Protein AF-A0A9D6Z5H1-F1 (afdb_monomer)

Radius of gyration: 12.55 Å; Cα contacts (8 Å, |Δi|>4): 143; chains: 1; bounding box: 30×32×28 Å

Nearest PDB structures (foldseek):
  6xjf-assembly4_D  TM=6.460E-01  e=5.431E-02  Pyrococcus furiosus DSM 3638
  6xjf-assembly3_C  TM=6.593E-01  e=1.417E-01  Pyrococcus furiosus DSM 3638
  8ffz-assembly1_B  TM=5.548E-01  e=6.172E-02  Saccharomyces cerevisiae S288C
  5xoh-assembly1_A-2  TM=5.507E-01  e=1.511E-01  Kitagawia praeruptora
  5dym-assembly1_A-2  TM=5.444E-01  e=1.715E+00  Clostridioides difficile R20291

Sequence (92 aa):
MGISLEEIIMERITGPGWVATRGVVRDPRSASSAEIEEAEQAMKNLAERGLVTLWRLILEHDGSQMLAAAKPGLQLDKDLEERGAWAKAELY

Organism: NCBI:txid2358

Solvent-accessible surface area (backbone atoms only — not comparable to full-atom values): 5178 Å² total; per-residue (Å²): 133,82,85,50,68,53,57,51,46,58,57,47,21,66,72,83,36,38,41,41,44,62,73,68,47,94,45,66,90,71,60,49,72,65,58,49,51,52,42,48,49,38,47,49,57,38,32,77,69,63,66,25,38,52,28,36,37,32,31,69,91,79,63,52,71,45,53,25,38,24,39,68,88,63,59,59,41,55,56,27,57,78,67,68,48,76,42,48,46,43,83,100

Foldseek 3Di:
DDDDLLN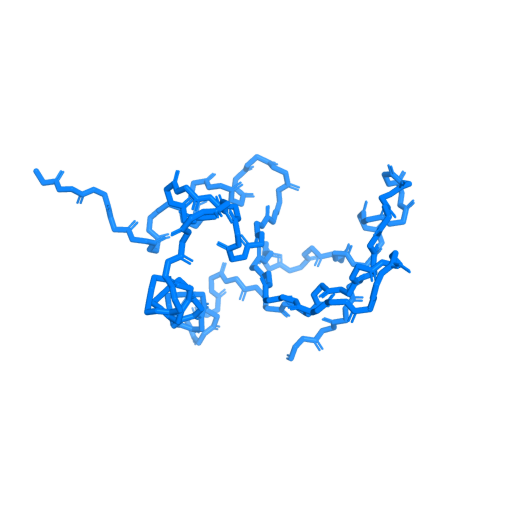QQLVVCVPLQKDWLLRSDPHSVPDDPVSSVRNVVSLVVCVVVVQWFKKWKAQQVPRDITIMTGGPPDPVQVSCVVVVHRIGIDGD

Structure (mmCIF, N/CA/C/O backbone):
data_AF-A0A9D6Z5H1-F1
#
_entry.id   AF-A0A9D6Z5H1-F1
#
loop_
_atom_site.group_PDB
_atom_site.id
_atom_site.type_symbol
_atom_site.label_atom_id
_atom_site.label_alt_id
_atom_site.label_comp_id
_atom_site.label_asym_id
_atom_site.label_entity_id
_atom_site.label_seq_id
_atom_site.pdbx_PDB_ins_code
_atom_site.Cartn_x
_atom_site.Cartn_y
_atom_site.Cartn_z
_atom_site.occupancy
_atom_site.B_iso_or_equiv
_atom_site.auth_seq_id
_atom_site.auth_comp_id
_atom_site.auth_asym_id
_atom_site.auth_atom_id
_atom_site.pdbx_PDB_model_num
ATOM 1 N N . MET A 1 1 ? -16.655 19.783 4.131 1.00 46.94 1 MET A N 1
ATOM 2 C CA . MET A 1 1 ? -15.728 18.917 4.887 1.00 46.94 1 MET A CA 1
ATOM 3 C C . MET A 1 1 ? -14.943 18.133 3.853 1.00 46.94 1 MET A C 1
ATOM 5 O O . MET A 1 1 ? -15.578 17.555 2.981 1.00 46.94 1 MET A O 1
ATOM 9 N N . GLY A 1 2 ? -13.615 18.255 3.835 1.00 67.56 2 GLY A N 1
ATOM 10 C CA . GLY A 1 2 ? -12.772 17.466 2.929 1.00 67.56 2 GLY A CA 1
ATOM 11 C C . GLY A 1 2 ? -12.643 16.036 3.448 1.00 67.56 2 GLY A C 1
ATOM 12 O O . GLY A 1 2 ? -12.682 15.842 4.660 1.00 67.56 2 GLY A O 1
ATOM 13 N N . ILE A 1 3 ? -12.530 15.067 2.543 1.00 79.94 3 ILE A N 1
ATOM 14 C CA . ILE A 1 3 ? -12.272 13.661 2.883 1.00 79.94 3 ILE A CA 1
ATOM 15 C C . ILE A 1 3 ? -10.823 13.552 3.383 1.00 79.94 3 ILE A C 1
ATOM 17 O O . ILE A 1 3 ? -9.922 14.132 2.773 1.00 79.94 3 ILE A O 1
ATOM 21 N N . SER A 1 4 ? -10.602 12.853 4.495 1.00 90.44 4 SER A N 1
ATOM 22 C CA . SER A 1 4 ? -9.269 12.622 5.068 1.00 90.44 4 SER A CA 1
ATOM 23 C C . SER A 1 4 ? -8.456 11.598 4.263 1.00 90.44 4 SER A C 1
ATOM 25 O O . SER A 1 4 ? -9.012 10.764 3.550 1.00 90.44 4 SER A O 1
ATOM 27 N N . LEU A 1 5 ? -7.123 11.616 4.396 1.00 90.56 5 LEU A N 1
ATOM 28 C CA . LEU A 1 5 ? -6.254 10.625 3.742 1.00 90.56 5 LEU A CA 1
ATOM 29 C C . LEU A 1 5 ? -6.568 9.192 4.187 1.00 90.56 5 LEU A C 1
ATOM 31 O O . LEU A 1 5 ? -6.561 8.284 3.360 1.00 90.56 5 LEU A O 1
ATOM 35 N N . GLU A 1 6 ? -6.895 8.993 5.465 1.00 92.44 6 GLU A N 1
ATOM 36 C CA . GLU A 1 6 ? -7.317 7.689 5.982 1.00 92.44 6 GLU A CA 1
ATOM 37 C C . GLU A 1 6 ? -8.597 7.192 5.293 1.00 92.44 6 GLU A C 1
ATOM 39 O O . GLU A 1 6 ? -8.657 6.040 4.867 1.00 92.44 6 GLU A O 1
ATOM 44 N N . GLU A 1 7 ? -9.598 8.060 5.114 1.00 92.50 7 GLU A N 1
ATOM 45 C CA . GLU A 1 7 ? -10.826 7.718 4.385 1.00 92.50 7 GLU A CA 1
ATOM 46 C C . GLU A 1 7 ? -10.541 7.392 2.913 1.00 92.50 7 GLU A C 1
ATOM 48 O O . GLU A 1 7 ? -11.054 6.395 2.404 1.00 92.50 7 GLU A O 1
ATOM 53 N N . ILE A 1 8 ? -9.667 8.161 2.250 1.00 91.56 8 ILE A N 1
ATOM 54 C CA . ILE A 1 8 ? -9.243 7.885 0.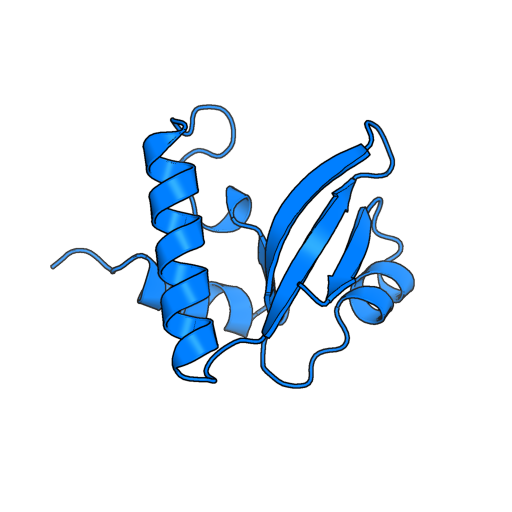868 1.00 91.56 8 ILE A CA 1
ATOM 55 C C . ILE A 1 8 ? -8.565 6.513 0.780 1.00 91.56 8 ILE A C 1
ATOM 57 O O . ILE A 1 8 ? -8.874 5.738 -0.124 1.00 91.56 8 ILE A O 1
ATOM 61 N N . ILE A 1 9 ? -7.659 6.182 1.706 1.00 92.75 9 ILE A N 1
ATOM 62 C CA . ILE A 1 9 ? -6.989 4.873 1.741 1.00 92.75 9 ILE A CA 1
ATOM 63 C C . ILE A 1 9 ? -8.030 3.759 1.869 1.00 92.75 9 ILE A C 1
ATOM 65 O O . ILE A 1 9 ? -8.032 2.830 1.061 1.00 92.75 9 ILE A O 1
ATOM 69 N N . MET A 1 10 ? -8.940 3.870 2.836 1.00 93.94 10 MET A N 1
ATOM 70 C CA . MET A 1 10 ? -9.977 2.864 3.083 1.00 93.94 10 MET A CA 1
ATOM 71 C C . MET A 1 10 ? -10.924 2.687 1.882 1.00 93.94 10 MET A C 1
ATOM 73 O O . MET A 1 10 ? -11.291 1.561 1.532 1.00 93.94 10 MET A O 1
ATOM 77 N N . GLU A 1 11 ? -11.276 3.770 1.187 1.00 92.31 11 GLU A N 1
ATOM 78 C CA . GLU A 1 11 ? -12.054 3.701 -0.053 1.00 92.31 11 GLU A CA 1
ATOM 79 C C . GLU A 1 11 ? -11.266 2.981 -1.161 1.00 92.31 11 GLU A C 1
ATOM 81 O O . GLU A 1 11 ? -11.773 2.061 -1.807 1.00 92.31 11 GLU A O 1
ATOM 86 N N . ARG A 1 12 ? -9.985 3.326 -1.342 1.00 90.31 12 ARG A N 1
ATOM 87 C CA . ARG A 1 12 ? -9.129 2.773 -2.403 1.00 90.31 12 ARG A CA 1
ATOM 88 C C . ARG A 1 12 ? -8.822 1.295 -2.216 1.00 90.31 12 ARG A C 1
ATOM 90 O O . ARG A 1 12 ? -8.856 0.558 -3.197 1.00 90.31 12 ARG A O 1
ATOM 97 N N . ILE A 1 13 ? -8.591 0.830 -0.988 1.00 91.94 13 ILE A N 1
ATOM 98 C CA . ILE A 1 13 ? -8.390 -0.606 -0.738 1.00 91.94 13 ILE A CA 1
ATOM 99 C C . ILE A 1 13 ? -9.679 -1.410 -0.957 1.00 91.94 13 ILE A C 1
ATOM 101 O O . ILE A 1 13 ? -9.620 -2.628 -1.128 1.00 91.94 13 ILE A O 1
ATOM 105 N N . THR A 1 14 ? -10.858 -0.772 -0.965 1.00 87.06 14 THR A N 1
ATOM 106 C CA . THR A 1 14 ? -12.133 -1.481 -1.131 1.00 87.06 14 THR A CA 1
ATOM 107 C C . THR A 1 14 ? -12.231 -2.159 -2.497 1.00 87.06 14 THR A C 1
ATOM 109 O O . THR A 1 14 ? -12.707 -3.293 -2.546 1.00 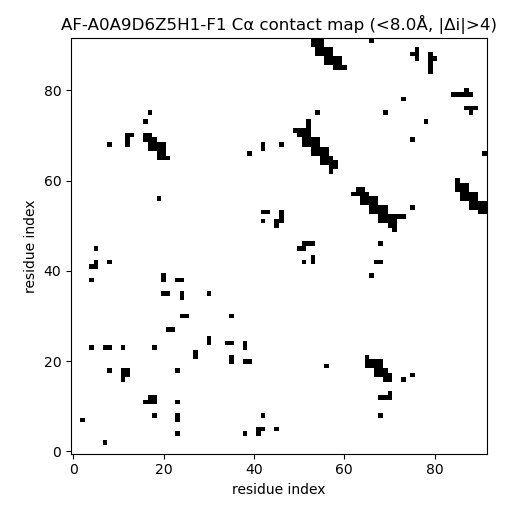87.06 14 THR A O 1
ATOM 112 N N . GLY A 1 15 ? -11.715 -1.524 -3.557 1.00 82.25 15 GLY A N 1
ATOM 113 C CA . GLY A 1 15 ? -11.690 -2.076 -4.915 1.00 82.25 15 GLY A CA 1
ATOM 114 C C . GLY A 1 15 ? -10.623 -3.169 -5.099 1.00 82.25 15 GLY A C 1
ATOM 115 O O . GLY A 1 15 ? -10.921 -4.340 -4.882 1.00 82.25 15 GLY A O 1
ATOM 116 N N . PRO A 1 16 ? -9.382 -2.818 -5.494 1.00 83.69 16 PRO A N 1
ATOM 117 C CA . PRO A 1 16 ? -8.293 -3.770 -5.757 1.00 83.69 16 PRO A CA 1
ATOM 118 C C . PRO A 1 16 ? -7.815 -4.575 -4.541 1.00 83.69 16 PRO A C 1
ATOM 120 O O . PRO A 1 16 ? -7.082 -5.539 -4.727 1.00 83.69 16 PRO A O 1
ATOM 123 N N . GLY A 1 17 ? -8.201 -4.202 -3.317 1.00 92.31 17 GLY A N 1
ATOM 124 C CA . GLY A 1 17 ? -7.727 -4.832 -2.083 1.00 92.31 17 GLY A CA 1
ATOM 125 C C . GLY A 1 17 ? -6.539 -4.117 -1.440 1.00 92.31 17 GLY A C 1
ATOM 126 O O . GLY A 1 17 ? -6.265 -4.355 -0.266 1.00 92.31 17 GLY A O 1
ATOM 127 N N . TRP A 1 18 ? 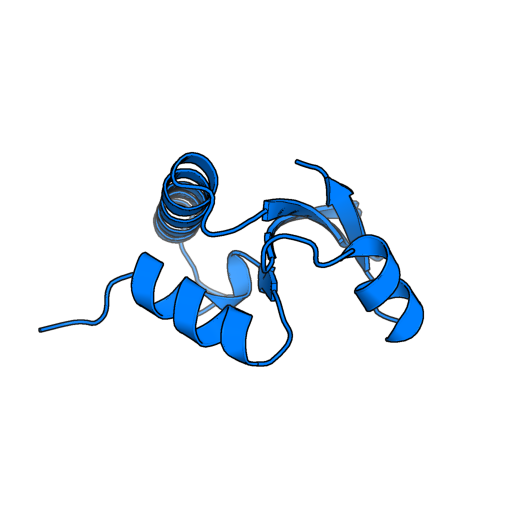-5.864 -3.222 -2.163 1.00 94.62 18 TRP A N 1
ATOM 128 C CA . TRP A 1 18 ? -4.680 -2.506 -1.693 1.00 94.62 18 TRP A CA 1
ATOM 129 C C . TRP A 1 18 ? -4.469 -1.176 -2.427 1.00 94.62 18 TRP A C 1
ATOM 131 O O . TRP A 1 18 ? -5.067 -0.926 -3.473 1.00 94.62 18 TRP A O 1
ATOM 141 N N . VAL A 1 19 ? -3.615 -0.309 -1.882 1.00 94.25 19 VAL A N 1
ATOM 142 C CA . VAL A 1 19 ? -3.225 0.964 -2.496 1.00 94.25 19 VAL A CA 1
ATOM 143 C C . VAL A 1 19 ? -1.793 1.343 -2.102 1.00 94.25 19 VAL A C 1
ATOM 145 O O . VAL A 1 19 ? -1.417 1.236 -0.938 1.00 94.25 19 VAL A O 1
ATOM 148 N N . ALA A 1 20 ? -0.983 1.791 -3.064 1.00 92.88 20 ALA A N 1
ATOM 149 C CA . ALA A 1 20 ? 0.338 2.376 -2.804 1.00 92.88 20 ALA A CA 1
ATOM 150 C C . ALA A 1 20 ? 0.221 3.837 -2.348 1.00 92.88 20 ALA A C 1
ATOM 152 O O . ALA A 1 20 ? -0.748 4.505 -2.702 1.00 92.88 20 ALA A O 1
ATOM 153 N N . THR A 1 21 ? 1.230 4.386 -1.668 1.00 88.50 21 THR A N 1
ATOM 154 C CA . THR A 1 21 ? 1.283 5.817 -1.284 1.00 88.50 21 THR A CA 1
ATOM 155 C C . THR A 1 21 ? 1.029 6.748 -2.466 1.00 88.50 21 THR A C 1
ATOM 157 O O . THR A 1 21 ? 0.210 7.663 -2.386 1.00 88.50 21 THR A O 1
ATOM 160 N N . ARG A 1 22 ? 1.626 6.442 -3.623 1.00 82.56 22 ARG A N 1
ATOM 161 C CA . ARG A 1 22 ? 1.384 7.167 -4.879 1.00 82.56 22 ARG A CA 1
ATOM 162 C C . ARG A 1 22 ? -0.052 7.065 -5.405 1.00 82.56 22 ARG A C 1
ATOM 164 O O . ARG A 1 22 ? -0.457 7.914 -6.181 1.00 82.56 22 ARG A O 1
ATOM 171 N N . GLY A 1 23 ? -0.822 6.052 -5.018 1.00 81.12 23 GLY A N 1
ATOM 172 C CA . GLY A 1 23 ? -2.235 5.905 -5.388 1.00 81.12 23 GLY A CA 1
ATOM 173 C C . GLY A 1 23 ? -3.200 6.706 -4.507 1.00 81.12 23 GLY A C 1
ATOM 174 O O . GLY A 1 23 ? -4.391 6.761 -4.815 1.00 81.12 23 GLY A O 1
ATOM 175 N N . VAL A 1 24 ? -2.698 7.303 -3.421 1.00 80.62 24 VAL A N 1
ATOM 176 C CA . VAL A 1 24 ? -3.475 8.093 -2.451 1.00 80.62 24 VAL A CA 1
ATOM 177 C C . VAL A 1 24 ? -3.274 9.594 -2.666 1.00 80.62 24 VAL A C 1
ATOM 179 O O . VAL A 1 24 ? -4.208 10.372 -2.476 1.00 80.62 24 VAL A O 1
ATOM 182 N N . VAL A 1 25 ? -2.081 10.008 -3.101 1.00 81.75 25 VAL A N 1
ATOM 183 C CA . VAL A 1 25 ? -1.772 11.416 -3.391 1.00 81.75 25 VAL A CA 1
ATOM 184 C C . VAL A 1 25 ? -2.530 11.931 -4.620 1.00 81.75 25 VAL A C 1
ATOM 186 O O . VAL A 1 25 ? -2.812 11.196 -5.568 1.00 81.75 25 VAL A O 1
ATOM 189 N N . ARG A 1 26 ? -2.856 13.228 -4.607 1.00 72.56 26 ARG A N 1
ATOM 190 C CA . ARG A 1 26 ? -3.717 13.868 -5.613 1.00 72.56 26 ARG A CA 1
ATOM 191 C C . ARG A 1 26 ? -3.076 13.946 -7.002 1.00 72.56 26 ARG A C 1
ATOM 193 O O . ARG A 1 26 ? -3.775 13.754 -7.994 1.00 72.56 26 ARG A O 1
ATOM 200 N N . ASP A 1 27 ? -1.773 14.216 -7.063 1.00 74.75 27 ASP A N 1
ATOM 201 C CA . ASP A 1 27 ? -0.974 14.159 -8.290 1.00 74.75 27 ASP A CA 1
ATOM 202 C C . ASP A 1 27 ? 0.306 13.343 -8.046 1.00 74.75 27 ASP A C 1
ATOM 204 O O . ASP A 1 27 ? 1.286 13.864 -7.516 1.00 74.75 27 ASP A O 1
ATOM 208 N N . PRO A 1 28 ? 0.349 12.066 -8.452 1.00 70.38 28 PRO A N 1
ATOM 209 C CA . PRO A 1 28 ? 1.495 11.195 -8.199 1.00 70.38 28 PRO A CA 1
ATOM 210 C C . PRO A 1 28 ? 2.787 11.632 -8.902 1.00 70.38 28 PRO A C 1
ATOM 212 O O . PRO A 1 28 ? 3.866 11.181 -8.520 1.00 70.38 28 PRO A O 1
ATOM 215 N N . ARG A 1 29 ? 2.696 12.463 -9.952 1.00 70.56 29 ARG A N 1
ATOM 216 C CA . ARG A 1 29 ? 3.855 12.938 -10.728 1.00 70.56 29 ARG A CA 1
ATOM 217 C C . ARG A 1 29 ? 4.445 14.228 -10.171 1.00 70.56 29 ARG A C 1
ATOM 219 O O . ARG A 1 29 ? 5.565 14.578 -10.533 1.00 70.56 29 ARG A O 1
ATOM 226 N N . SER A 1 30 ? 3.700 14.937 -9.330 1.00 75.06 30 SER A N 1
ATOM 227 C CA . SER A 1 30 ? 4.111 16.219 -8.748 1.00 75.06 30 SER A CA 1
ATOM 228 C C . SER A 1 30 ? 3.942 16.284 -7.232 1.00 75.06 30 SER A C 1
ATOM 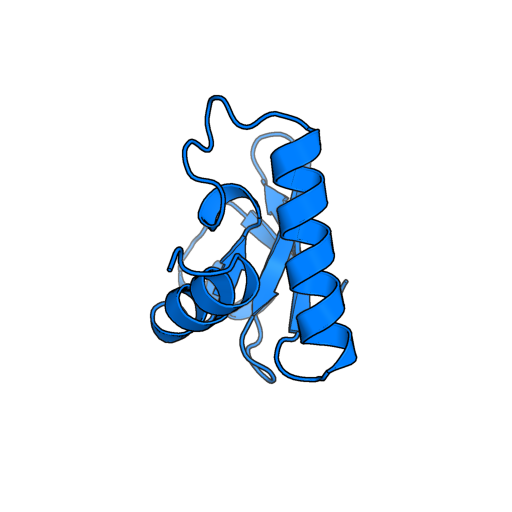230 O O . SER A 1 30 ? 4.148 17.348 -6.656 1.00 75.06 30 SER A O 1
ATOM 232 N N . ALA A 1 31 ? 3.607 15.160 -6.590 1.00 78.69 31 ALA A N 1
ATOM 233 C CA . ALA A 1 31 ? 3.497 15.064 -5.143 1.00 78.69 31 ALA A CA 1
ATOM 234 C C . ALA A 1 31 ? 4.807 15.498 -4.485 1.00 78.69 31 ALA A C 1
ATOM 236 O O . ALA A 1 31 ? 5.888 14.984 -4.794 1.00 78.69 31 ALA A O 1
ATOM 237 N N . SER A 1 32 ? 4.690 16.450 -3.568 1.00 83.12 32 SER A N 1
ATOM 238 C CA . SER A 1 32 ? 5.799 16.858 -2.721 1.00 83.12 32 SER A CA 1
ATOM 239 C C . SER A 1 32 ? 6.178 15.737 -1.749 1.00 83.12 32 SER A C 1
ATOM 241 O O . SER A 1 32 ? 5.354 14.888 -1.403 1.00 83.12 32 SER A O 1
ATOM 243 N N . SER A 1 33 ? 7.419 15.750 -1.253 1.00 84.62 33 SER A N 1
ATOM 244 C CA . SER A 1 33 ? 7.850 14.798 -0.219 1.00 84.62 33 SER A CA 1
ATOM 245 C C . SER A 1 33 ? 6.949 14.846 1.018 1.00 84.62 33 SER A C 1
ATOM 247 O O . SER A 1 33 ? 6.648 13.804 1.583 1.00 8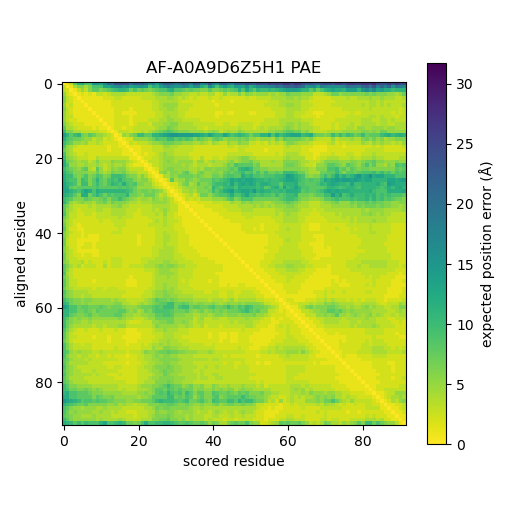4.62 33 SER A O 1
ATOM 249 N N . ALA A 1 34 ? 6.451 16.034 1.379 1.00 86.94 34 ALA A N 1
ATOM 250 C CA . ALA A 1 34 ? 5.542 16.216 2.508 1.00 86.94 34 ALA A CA 1
ATOM 251 C C . ALA A 1 34 ? 4.196 15.499 2.304 1.00 86.94 34 ALA A C 1
ATOM 253 O O . ALA A 1 34 ? 3.706 14.853 3.222 1.00 86.94 34 ALA A O 1
ATOM 254 N N . GLU A 1 35 ? 3.615 15.555 1.100 1.00 86.44 35 GLU A N 1
ATOM 255 C CA . GLU A 1 35 ? 2.368 14.835 0.795 1.00 86.44 35 GLU A CA 1
ATOM 256 C C . GLU A 1 35 ? 2.558 13.313 0.826 1.00 86.44 35 GLU A C 1
ATOM 258 O O . GLU A 1 35 ? 1.662 12.579 1.245 1.00 86.44 35 GLU A O 1
ATOM 263 N N . ILE A 1 36 ? 3.724 12.828 0.389 1.00 87.81 36 ILE A N 1
ATOM 264 C CA . ILE A 1 36 ? 4.060 11.401 0.456 1.00 87.81 36 ILE A CA 1
ATOM 265 C C . ILE A 1 36 ? 4.228 10.965 1.915 1.00 87.81 36 ILE A C 1
ATOM 267 O O . ILE A 1 36 ? 3.658 9.948 2.305 1.00 87.81 36 ILE A O 1
ATOM 271 N N . GLU A 1 37 ? 4.954 11.739 2.723 1.00 90.88 37 GLU A N 1
ATOM 272 C CA . GLU A 1 37 ? 5.128 11.478 4.156 1.00 90.88 37 GLU A CA 1
ATOM 273 C C . GLU A 1 37 ? 3.789 11.484 4.905 1.00 90.88 37 GLU A C 1
ATOM 275 O O . GLU A 1 37 ? 3.544 10.608 5.734 1.00 90.88 37 GLU A O 1
ATOM 280 N N . GLU A 1 38 ? 2.886 12.414 4.582 1.00 91.31 38 GLU A N 1
ATOM 281 C CA . GLU A 1 38 ? 1.550 12.472 5.180 1.00 91.31 38 GLU A CA 1
ATOM 282 C C . GLU A 1 38 ? 0.713 11.234 4.819 1.00 91.31 38 GLU A C 1
ATOM 284 O O . GLU A 1 38 ? 0.077 10.629 5.687 1.00 91.31 38 GLU A O 1
ATOM 289 N N . ALA A 1 39 ? 0.761 10.796 3.555 1.00 92.00 39 ALA A N 1
ATOM 290 C CA . ALA A 1 39 ? 0.096 9.572 3.115 1.00 92.00 39 ALA A CA 1
ATOM 291 C C . ALA A 1 39 ? 0.680 8.323 3.796 1.00 92.00 39 ALA A C 1
ATOM 293 O O . ALA A 1 39 ? -0.073 7.452 4.236 1.00 92.00 39 ALA A O 1
ATOM 294 N N . GLU A 1 40 ? 2.005 8.234 3.927 1.00 94.50 40 GLU A N 1
ATOM 295 C CA . GLU A 1 40 ? 2.664 7.150 4.661 1.00 94.50 40 GLU A CA 1
ATOM 296 C C . GLU A 1 40 ? 2.270 7.131 6.133 1.00 94.50 40 GLU A C 1
ATOM 298 O O . GLU A 1 40 ? 2.012 6.062 6.689 1.00 94.50 40 GLU A O 1
ATOM 303 N N . GLN A 1 41 ? 2.201 8.300 6.768 1.00 95.31 41 GLN A N 1
ATOM 304 C CA . GLN A 1 41 ? 1.798 8.401 8.161 1.00 95.31 41 GLN A CA 1
ATOM 305 C C . GLN A 1 41 ? 0.343 7.963 8.350 1.00 95.31 41 GLN A C 1
ATOM 307 O O . GLN A 1 41 ? 0.055 7.200 9.269 1.00 95.31 41 GLN A O 1
ATOM 312 N N . ALA A 1 42 ? -0.564 8.358 7.452 1.00 95.31 42 ALA A N 1
ATOM 313 C CA . ALA A 1 42 ? -1.951 7.894 7.476 1.00 95.31 42 ALA A CA 1
ATOM 314 C C . ALA A 1 42 ? -2.050 6.363 7.328 1.00 95.31 42 ALA A C 1
ATOM 316 O O . ALA A 1 42 ? -2.795 5.712 8.060 1.00 95.31 42 ALA A O 1
ATOM 317 N N . MET A 1 43 ? -1.257 5.758 6.435 1.00 96.06 43 MET A N 1
ATOM 318 C CA . MET A 1 43 ? -1.188 4.297 6.306 1.00 96.06 43 MET A CA 1
ATOM 319 C C . MET A 1 43 ? -0.687 3.627 7.590 1.00 96.06 43 MET A C 1
ATOM 321 O O . MET A 1 43 ? -1.271 2.633 8.025 1.00 96.06 43 MET A O 1
ATOM 325 N N . LYS A 1 44 ? 0.360 4.176 8.220 1.00 96.69 44 LYS A N 1
ATOM 326 C CA . LYS A 1 44 ? 0.899 3.678 9.496 1.00 96.69 44 LYS A CA 1
ATOM 327 C C . LYS A 1 44 ? -0.138 3.749 10.612 1.00 96.69 44 LYS A C 1
ATOM 329 O O . LYS A 1 44 ? -0.367 2.739 11.268 1.00 96.69 44 LYS A O 1
ATOM 334 N N . ASN A 1 45 ? -0.845 4.869 10.748 1.00 97.00 45 ASN A N 1
ATOM 335 C CA . ASN A 1 45 ? -1.917 5.018 11.736 1.00 97.00 45 ASN A CA 1
ATOM 336 C C . ASN A 1 45 ? -3.031 3.971 11.542 1.00 97.00 45 ASN A C 1
ATOM 338 O O . ASN A 1 45 ? -3.527 3.385 12.506 1.00 97.00 45 ASN A O 1
ATOM 342 N N . LEU A 1 46 ? -3.430 3.703 10.293 1.00 96.12 46 LEU A N 1
ATOM 343 C CA . LEU A 1 46 ? -4.419 2.665 9.988 1.00 96.12 46 LEU A CA 1
ATOM 344 C C . LEU A 1 46 ? -3.907 1.259 10.330 1.00 96.12 46 LEU A C 1
ATOM 346 O O . LEU A 1 46 ? -4.676 0.427 10.816 1.00 96.12 46 LEU A O 1
ATOM 350 N N . ALA A 1 47 ? -2.623 0.992 10.097 1.00 96.31 47 ALA A N 1
ATOM 351 C CA . ALA A 1 47 ? -2.001 -0.290 10.402 1.00 96.31 47 ALA A CA 1
ATOM 352 C C . ALA A 1 47 ? -1.863 -0.526 11.910 1.00 96.31 47 ALA A C 1
ATOM 354 O O . ALA A 1 47 ? -2.177 -1.614 12.388 1.00 96.31 47 ALA A O 1
ATOM 355 N N . GLU A 1 48 ? -1.491 0.503 12.674 1.00 97.00 48 GLU A N 1
ATOM 356 C CA . GLU A 1 48 ? -1.466 0.470 14.144 1.00 97.00 48 GLU A CA 1
ATOM 357 C C . GLU A 1 48 ? -2.850 0.160 14.731 1.00 97.00 48 GLU A C 1
ATOM 359 O O . GLU A 1 48 ? -2.970 -0.525 15.746 1.00 97.00 48 GLU A O 1
ATOM 364 N N . ARG A 1 49 ? -3.914 0.606 14.054 1.00 96.19 49 ARG A N 1
ATOM 365 C CA . ARG A 1 49 ? -5.310 0.293 14.396 1.00 96.19 49 ARG A CA 1
ATOM 366 C C . ARG A 1 49 ? -5.778 -1.075 13.882 1.00 96.19 49 ARG A C 1
ATOM 368 O O . ARG A 1 49 ? -6.934 -1.432 14.099 1.00 96.19 49 ARG A O 1
ATOM 375 N N . GLY A 1 50 ? -4.924 -1.824 13.182 1.00 95.38 50 GLY A N 1
ATOM 376 C CA . GLY A 1 50 ? -5.240 -3.129 12.596 1.00 95.38 50 GLY A CA 1
ATOM 377 C C . GLY A 1 50 ? -6.211 -3.078 11.411 1.00 95.38 50 GLY A C 1
ATOM 378 O O . GLY A 1 50 ? -6.782 -4.103 11.046 1.00 95.38 50 GLY A O 1
ATOM 379 N N . LEU A 1 51 ? -6.430 -1.899 10.817 1.00 95.62 51 LEU A N 1
ATOM 380 C CA . LEU A 1 51 ? -7.373 -1.712 9.708 1.00 95.62 51 LEU A CA 1
ATOM 381 C C . LEU A 1 51 ? -6.771 -2.073 8.350 1.00 95.62 51 LEU A C 1
ATOM 383 O O . LEU A 1 51 ? -7.511 -2.377 7.416 1.00 95.62 51 LEU A O 1
ATOM 387 N N . VAL A 1 52 ? -5.442 -2.051 8.244 1.00 96.50 52 VAL A N 1
ATOM 388 C CA . VAL A 1 52 ? -4.684 -2.422 7.046 1.00 96.50 52 VAL A CA 1
ATOM 389 C C . VAL A 1 52 ? -3.427 -3.197 7.433 1.00 96.50 52 VAL A C 1
ATOM 391 O O . VAL A 1 52 ? -2.945 -3.105 8.560 1.00 96.50 52 VAL A O 1
ATOM 394 N N . THR A 1 53 ? -2.873 -3.942 6.485 1.00 97.12 53 THR A N 1
ATOM 395 C CA . THR A 1 53 ? -1.522 -4.506 6.562 1.00 97.12 53 THR A CA 1
ATOM 396 C C . THR A 1 53 ? -0.610 -3.690 5.659 1.00 97.12 53 THR A C 1
ATOM 398 O O . THR A 1 53 ? -0.971 -3.404 4.515 1.00 97.12 53 THR A O 1
ATOM 401 N N . LEU A 1 54 ? 0.558 -3.303 6.167 1.00 97.31 54 LEU A N 1
ATOM 402 C CA . LEU A 1 54 ? 1.544 -2.569 5.384 1.00 97.31 54 LEU A CA 1
ATOM 403 C C . LEU A 1 54 ? 2.452 -3.518 4.618 1.00 97.31 54 LEU A C 1
ATOM 405 O O . LEU A 1 54 ? 2.869 -4.562 5.117 1.00 97.31 54 LEU A O 1
ATOM 409 N N . TRP A 1 55 ? 2.775 -3.100 3.407 1.00 97.19 55 TRP A N 1
ATOM 410 C CA . TRP A 1 55 ? 3.674 -3.791 2.508 1.00 97.19 55 TRP A CA 1
ATOM 411 C C . TRP A 1 55 ? 4.639 -2.791 1.891 1.00 97.19 55 TRP A C 1
ATOM 413 O O . TRP A 1 55 ? 4.302 -1.630 1.652 1.00 97.19 55 TRP A O 1
ATOM 423 N N . ARG A 1 56 ? 5.843 -3.253 1.593 1.00 95.75 56 ARG A N 1
ATOM 424 C CA . ARG A 1 56 ? 6.827 -2.552 0.785 1.00 95.75 56 ARG A CA 1
ATOM 425 C C . ARG A 1 56 ? 6.710 -3.036 -0.651 1.00 95.75 56 ARG A C 1
ATOM 427 O O . ARG A 1 56 ? 7.022 -4.185 -0.940 1.00 95.75 56 ARG A O 1
ATOM 434 N N . LEU A 1 57 ? 6.281 -2.156 -1.545 1.00 93.88 57 LEU A N 1
ATOM 435 C CA . LEU A 1 57 ? 6.322 -2.393 -2.982 1.00 93.88 57 LEU A CA 1
ATOM 436 C C . LEU A 1 57 ? 7.705 -2.067 -3.523 1.00 93.88 57 LEU A C 1
ATOM 438 O O . LEU A 1 57 ? 8.248 -1.008 -3.218 1.00 93.88 57 LEU A O 1
ATOM 442 N N . ILE A 1 58 ? 8.233 -2.958 -4.352 1.00 92.81 58 ILE A N 1
ATOM 443 C CA . ILE A 1 58 ? 9.529 -2.841 -5.013 1.00 92.81 58 ILE A CA 1
ATOM 444 C C . ILE A 1 58 ? 9.272 -2.925 -6.516 1.00 92.81 58 ILE A C 1
ATOM 446 O O . ILE A 1 58 ? 8.849 -3.967 -7.020 1.00 92.81 58 ILE A O 1
ATOM 450 N N . LEU A 1 59 ? 9.495 -1.827 -7.235 1.00 90.06 59 LEU A N 1
ATOM 451 C CA . LEU A 1 59 ? 9.336 -1.785 -8.687 1.00 90.06 59 LEU A CA 1
ATOM 452 C C . LEU A 1 59 ? 10.512 -2.494 -9.356 1.00 90.06 59 LEU A C 1
ATOM 454 O O . LEU A 1 59 ? 11.671 -2.188 -9.083 1.00 90.06 59 LEU A O 1
ATOM 458 N N . GLU A 1 60 ? 10.231 -3.429 -10.260 1.00 88.75 60 GLU A N 1
ATOM 459 C CA . GLU A 1 60 ? 11.294 -4.244 -10.865 1.00 88.75 60 GLU A CA 1
ATOM 460 C C . GLU A 1 60 ? 12.174 -3.460 -11.849 1.00 88.75 60 GLU A C 1
ATOM 462 O O . GLU A 1 60 ? 13.317 -3.840 -12.091 1.00 88.75 60 GLU A O 1
ATOM 467 N N . HIS A 1 61 ? 11.665 -2.362 -12.416 1.00 85.19 61 HIS A N 1
ATOM 468 C CA . HIS A 1 61 ? 12.363 -1.632 -13.475 1.00 85.19 61 HIS A CA 1
ATOM 469 C C . HIS A 1 61 ? 13.544 -0.786 -12.972 1.00 85.19 61 HIS A C 1
ATOM 471 O O . HIS A 1 61 ? 14.487 -0.548 -13.725 1.00 85.19 61 HIS A O 1
ATOM 477 N N . ASP A 1 62 ? 13.480 -0.282 -11.739 1.00 87.31 62 ASP A N 1
ATOM 478 C CA . ASP A 1 62 ? 14.488 0.610 -11.150 1.00 87.31 62 ASP A CA 1
ATOM 479 C C . ASP A 1 62 ? 14.824 0.286 -9.687 1.00 87.31 62 ASP A C 1
ATOM 481 O O . ASP A 1 62 ? 15.710 0.917 -9.112 1.00 87.31 62 ASP A O 1
ATOM 485 N N . GLY A 1 63 ? 14.141 -0.685 -9.075 1.00 88.25 63 GLY A N 1
ATOM 486 C CA . GLY A 1 63 ? 14.300 -1.014 -7.661 1.00 88.25 63 GLY A CA 1
ATOM 487 C C . GLY A 1 63 ? 13.696 0.022 -6.711 1.00 88.25 63 GLY A C 1
ATOM 488 O O . GLY A 1 63 ? 13.918 -0.078 -5.502 1.00 88.25 63 GLY A O 1
ATOM 489 N N . SER A 1 64 ? 12.946 1.007 -7.220 1.00 88.31 64 SER A N 1
ATOM 490 C CA . SER A 1 64 ? 12.276 2.013 -6.399 1.00 88.31 64 SER A CA 1
ATOM 491 C C . SER A 1 64 ? 11.309 1.351 -5.428 1.00 88.31 64 SER A C 1
ATOM 493 O O . SER A 1 64 ? 10.581 0.419 -5.779 1.00 88.31 64 SER A O 1
ATOM 495 N N . GLN A 1 65 ? 11.280 1.873 -4.204 1.00 91.38 65 GLN A N 1
ATOM 496 C CA . GLN A 1 65 ? 10.462 1.335 -3.124 1.00 91.38 65 GLN A CA 1
ATOM 497 C C . GLN A 1 65 ? 9.372 2.322 -2.722 1.00 91.38 65 GLN A C 1
ATOM 499 O O . GLN A 1 65 ? 9.594 3.533 -2.710 1.00 91.38 65 GLN A O 1
ATOM 504 N N . MET A 1 66 ? 8.196 1.805 -2.378 1.00 91.56 66 MET A N 1
ATOM 505 C CA . MET A 1 66 ? 7.109 2.604 -1.817 1.00 91.56 66 MET A CA 1
ATOM 506 C C . MET A 1 66 ? 6.267 1.793 -0.840 1.00 91.56 66 MET A C 1
ATOM 508 O O . MET A 1 66 ? 6.146 0.576 -0.965 1.00 91.56 66 MET A O 1
ATOM 512 N N . LEU A 1 67 ? 5.664 2.476 0.129 1.00 94.88 67 LEU A N 1
ATOM 513 C CA . LEU A 1 67 ? 4.723 1.852 1.047 1.00 94.88 67 LEU A CA 1
ATOM 514 C C . LEU A 1 67 ? 3.382 1.592 0.346 1.00 94.88 67 LEU A C 1
ATOM 516 O O . LEU A 1 67 ? 2.917 2.384 -0.480 1.00 94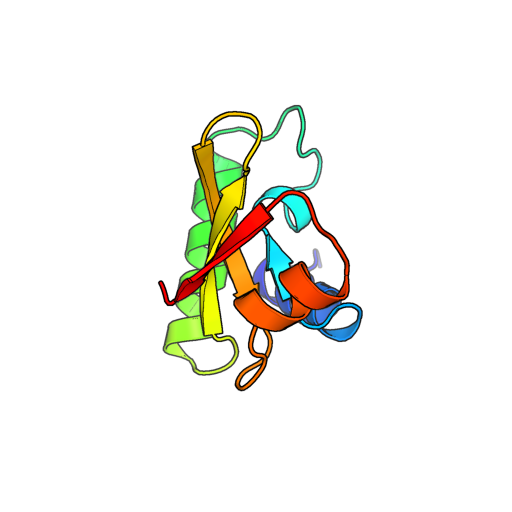.88 67 LEU A O 1
ATOM 520 N N . ALA A 1 68 ? 2.747 0.484 0.699 1.00 95.88 68 ALA A N 1
ATOM 521 C CA . ALA A 1 68 ? 1.389 0.154 0.315 1.00 95.88 68 ALA A CA 1
ATOM 522 C C . ALA A 1 68 ? 0.590 -0.328 1.519 1.00 95.88 68 ALA A C 1
ATOM 524 O O . ALA A 1 68 ? 1.101 -1.038 2.382 1.00 95.88 68 ALA A O 1
ATOM 525 N N . ALA A 1 69 ? -0.684 0.041 1.545 1.00 96.81 69 ALA A N 1
ATOM 526 C CA . ALA A 1 69 ? -1.661 -0.459 2.492 1.00 96.81 69 ALA A CA 1
ATOM 527 C C . ALA A 1 69 ? -2.558 -1.475 1.785 1.00 96.81 69 ALA A C 1
ATOM 529 O O . ALA A 1 69 ? -3.140 -1.181 0.742 1.00 96.81 69 ALA A O 1
ATOM 530 N N . ALA A 1 70 ? -2.687 -2.662 2.360 1.00 96.81 70 ALA A N 1
ATOM 531 C CA . ALA A 1 70 ? -3.564 -3.720 1.886 1.00 96.81 70 ALA A CA 1
ATOM 532 C C . ALA A 1 70 ? -4.633 -4.041 2.932 1.00 96.81 70 ALA A C 1
ATOM 534 O O . ALA A 1 70 ? -4.425 -3.840 4.130 1.00 96.81 70 ALA A O 1
ATOM 535 N N . LYS A 1 71 ? -5.776 -4.578 2.497 1.00 95.94 71 LYS A N 1
ATOM 536 C CA . LYS A 1 71 ? -6.759 -5.165 3.413 1.00 95.94 71 LYS A CA 1
ATOM 537 C C . LYS A 1 71 ? -6.082 -6.230 4.289 1.00 95.94 71 LYS A C 1
ATOM 539 O O . LYS A 1 71 ? -5.278 -7.008 3.765 1.00 95.94 71 LYS A O 1
ATOM 544 N N . PRO A 1 72 ? -6.426 -6.321 5.584 1.00 94.00 72 PRO A N 1
ATOM 545 C CA . PRO A 1 72 ? -5.908 -7.374 6.443 1.00 94.00 72 PRO A CA 1
ATOM 546 C C . PRO A 1 72 ? -6.171 -8.756 5.838 1.00 94.00 72 PRO A C 1
ATOM 548 O O . PRO A 1 72 ? -7.283 -9.050 5.399 1.00 94.00 72 PRO A O 1
ATOM 551 N N . GLY A 1 73 ? -5.136 -9.593 5.797 1.00 91.94 73 GLY A N 1
ATOM 552 C CA . GLY A 1 73 ? -5.206 -10.945 5.236 1.00 91.94 73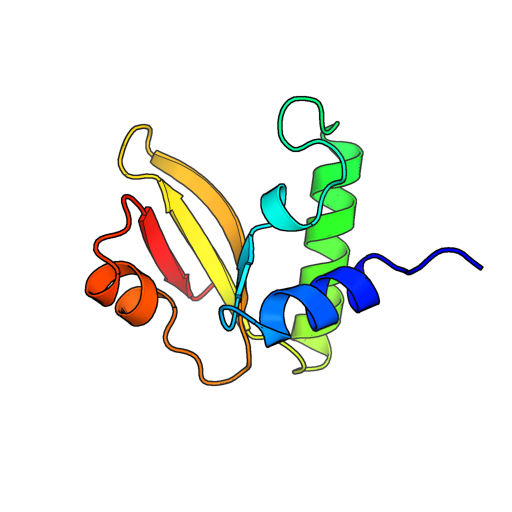 GLY A CA 1
ATOM 553 C C . GLY A 1 73 ? -5.031 -11.044 3.716 1.00 91.94 73 GLY A C 1
ATOM 554 O O . GLY A 1 73 ? -4.925 -12.161 3.213 1.00 91.94 73 GLY A O 1
ATOM 555 N N . LEU A 1 74 ? -4.947 -9.927 2.982 1.00 94.25 74 LEU A N 1
ATOM 556 C CA . LEU A 1 74 ? -4.545 -9.962 1.574 1.00 94.25 74 LEU A CA 1
ATOM 557 C C . LEU A 1 74 ? -3.050 -10.294 1.469 1.00 94.25 74 LEU A C 1
ATOM 559 O O . LEU A 1 74 ? -2.220 -9.625 2.082 1.00 94.25 74 LEU A O 1
ATOM 563 N N . GLN A 1 75 ? -2.715 -11.297 0.660 1.00 94.81 75 GLN A N 1
ATOM 564 C CA . GLN A 1 75 ? -1.336 -11.642 0.301 1.00 94.81 75 GLN A CA 1
ATOM 565 C C . GLN A 1 75 ? -0.940 -10.826 -0.930 1.00 94.81 75 GLN A C 1
ATOM 567 O O . GLN A 1 75 ? -1.191 -11.239 -2.061 1.00 94.81 75 GLN A O 1
ATOM 572 N N . LEU A 1 76 ? -0.429 -9.613 -0.699 1.00 94.31 76 LEU A N 1
ATOM 573 C CA . LEU A 1 76 ? -0.173 -8.648 -1.771 1.00 94.31 76 LEU A CA 1
ATOM 574 C C . LEU A 1 76 ? 0.909 -9.130 -2.743 1.00 94.31 76 LEU A C 1
ATOM 576 O O . LEU A 1 76 ? 0.802 -8.902 -3.941 1.00 94.31 76 LEU A O 1
ATOM 580 N N . ASP A 1 77 ? 1.927 -9.813 -2.233 1.00 94.62 77 ASP A N 1
ATOM 581 C CA . ASP A 1 77 ? 2.962 -10.474 -3.027 1.00 94.62 77 ASP A CA 1
ATOM 582 C C . ASP A 1 77 ? 2.359 -11.405 -4.086 1.00 94.62 77 ASP A C 1
ATOM 584 O O . ASP A 1 77 ? 2.686 -11.291 -5.268 1.00 94.62 77 ASP A O 1
ATOM 588 N N . LYS A 1 78 ? 1.407 -12.250 -3.679 1.00 94.50 78 LYS A N 1
ATOM 589 C CA . LYS A 1 78 ? 0.721 -13.175 -4.588 1.00 94.50 78 LYS A CA 1
ATOM 590 C C . LYS A 1 78 ? -0.257 -12.474 -5.519 1.00 94.50 78 LYS A C 1
ATOM 592 O O . LYS A 1 78 ? -0.301 -12.811 -6.693 1.00 94.50 78 LYS A O 1
ATOM 597 N N . ASP A 1 79 ? -1.010 -11.487 -5.028 1.00 93.81 79 ASP A N 1
ATOM 598 C CA . ASP A 1 79 ? -1.933 -10.706 -5.869 1.00 93.81 79 ASP A CA 1
ATOM 599 C C . ASP A 1 79 ? -1.185 -10.003 -7.017 1.00 93.81 79 ASP A C 1
ATOM 601 O O . ASP A 1 79 ? -1.671 -9.971 -8.147 1.00 93.81 79 ASP A O 1
ATOM 605 N N . LEU A 1 80 ? 0.018 -9.481 -6.758 1.00 92.50 80 LEU A N 1
ATOM 606 C CA . LEU A 1 80 ? 0.864 -8.877 -7.790 1.00 92.50 80 LEU A CA 1
ATOM 607 C C . LEU A 1 80 ? 1.393 -9.909 -8.789 1.00 92.50 80 LEU A C 1
ATOM 609 O O . LEU A 1 80 ? 1.360 -9.651 -9.995 1.00 92.50 80 LEU A O 1
ATOM 613 N N . GLU A 1 81 ? 1.847 -11.066 -8.301 1.00 91.94 81 GLU A N 1
ATOM 614 C CA . GLU A 1 81 ? 2.319 -12.171 -9.141 1.00 91.94 81 GLU A CA 1
ATOM 615 C C . GLU A 1 81 ? 1.206 -12.680 -10.069 1.00 91.94 81 GLU A C 1
ATOM 617 O O . GLU A 1 81 ? 1.395 -12.761 -11.284 1.00 91.94 81 GLU A O 1
ATOM 622 N N . GLU A 1 82 ? 0.013 -12.937 -9.526 1.00 92.38 82 GLU A N 1
ATOM 623 C CA . GLU A 1 82 ? -1.156 -13.415 -10.275 1.00 92.38 82 GLU A CA 1
ATOM 624 C C . GLU A 1 82 ? -1.614 -12.420 -11.348 1.00 92.38 82 GLU A C 1
ATOM 626 O O . GLU A 1 82 ? -2.081 -12.815 -12.420 1.00 92.38 82 GLU A O 1
ATOM 631 N N . ARG A 1 83 ? -1.457 -11.118 -11.090 1.00 89.19 83 ARG A N 1
ATOM 632 C CA . ARG A 1 83 ? -1.784 -10.048 -12.045 1.00 89.19 83 ARG A CA 1
ATOM 633 C C . ARG A 1 83 ? -0.677 -9.784 -13.064 1.00 89.19 83 ARG A C 1
ATOM 635 O O . ARG A 1 83 ? -0.872 -8.941 -13.940 1.00 89.19 83 ARG A O 1
ATOM 642 N N . GLY A 1 84 ? 0.468 -10.461 -12.958 1.00 86.31 84 GLY A N 1
ATOM 643 C CA . GLY A 1 84 ? 1.637 -10.213 -13.800 1.00 86.31 84 GLY A CA 1
ATOM 644 C C . GLY A 1 84 ? 2.160 -8.779 -13.673 1.00 86.31 84 GLY A C 1
ATOM 645 O O . GLY A 1 84 ? 2.600 -8.191 -14.663 1.00 86.31 84 GLY A O 1
ATOM 646 N N . ALA A 1 85 ? 2.046 -8.182 -12.483 1.00 87.69 85 ALA A N 1
ATOM 647 C CA . ALA A 1 85 ? 2.492 -6.820 -12.238 1.00 87.69 85 ALA A CA 1
ATOM 648 C C . ALA A 1 85 ? 4.027 -6.730 -12.260 1.00 87.69 85 ALA A C 1
ATOM 650 O O . ALA A 1 85 ? 4.723 -7.613 -11.772 1.00 87.69 85 ALA A O 1
ATOM 651 N N . TRP A 1 86 ? 4.568 -5.616 -12.758 1.00 85.31 86 TRP A N 1
ATOM 652 C CA . TRP A 1 86 ? 6.010 -5.320 -12.719 1.00 85.31 86 TRP A CA 1
ATOM 653 C C . TRP A 1 86 ? 6.451 -4.759 -11.358 1.00 85.31 86 TRP A C 1
ATOM 655 O O . TRP A 1 86 ? 7.108 -3.717 -11.270 1.00 85.31 86 TRP A O 1
ATOM 665 N N . ALA A 1 87 ? 6.025 -5.416 -10.282 1.00 90.69 87 ALA A N 1
ATOM 666 C CA . ALA A 1 87 ? 6.346 -5.051 -8.912 1.00 90.69 87 ALA A CA 1
ATOM 667 C C . ALA A 1 87 ? 6.307 -6.284 -8.007 1.00 90.69 87 ALA A C 1
ATOM 669 O O . ALA A 1 87 ? 5.461 -7.159 -8.177 1.00 90.69 87 ALA A O 1
ATOM 670 N N . LYS A 1 88 ? 7.181 -6.305 -7.001 1.00 93.44 88 LYS A N 1
ATOM 671 C CA . LYS A 1 88 ? 7.139 -7.261 -5.888 1.00 93.44 88 LYS A CA 1
ATOM 672 C C . LYS A 1 88 ? 6.624 -6.573 -4.635 1.00 93.44 88 LYS A C 1
ATOM 674 O O . LYS A 1 88 ? 6.772 -5.358 -4.500 1.00 93.44 88 LYS A O 1
ATOM 679 N N . ALA A 1 89 ? 6.060 -7.343 -3.713 1.00 95.19 89 ALA A N 1
ATOM 680 C CA . ALA A 1 89 ? 5.703 -6.855 -2.389 1.00 95.19 89 ALA A CA 1
ATOM 681 C C . ALA A 1 89 ? 6.387 -7.685 -1.306 1.00 95.19 89 ALA A C 1
ATOM 683 O O . ALA A 1 89 ? 6.445 -8.908 -1.391 1.00 95.19 89 ALA A O 1
ATOM 684 N N . GLU A 1 90 ? 6.861 -7.008 -0.270 1.00 95.25 90 GLU A N 1
ATOM 685 C CA . GLU A 1 90 ? 7.371 -7.613 0.959 1.00 95.25 90 GLU A CA 1
ATOM 686 C C . GLU A 1 90 ? 6.564 -7.078 2.140 1.00 95.25 90 GLU A C 1
ATOM 688 O O . GLU A 1 90 ? 6.118 -5.930 2.115 1.00 95.25 90 GLU A O 1
ATOM 693 N N . L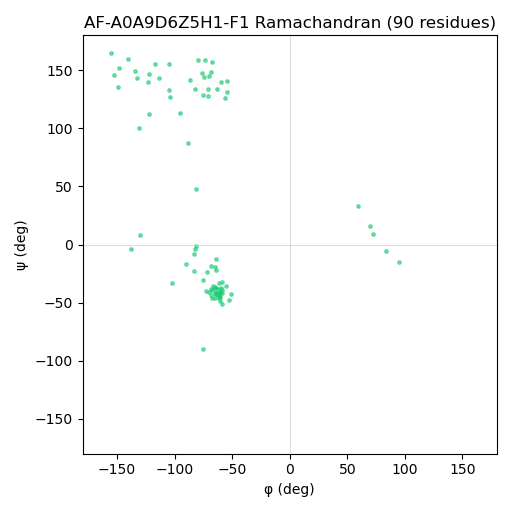EU A 1 91 ? 6.344 -7.892 3.171 1.00 92.88 91 LEU A N 1
ATOM 694 C CA . LEU A 1 91 ? 5.675 -7.414 4.382 1.00 92.88 91 LEU A CA 1
ATOM 695 C C . LEU A 1 91 ? 6.538 -6.316 5.034 1.00 92.88 91 LEU A C 1
ATOM 697 O O . LEU A 1 91 ? 7.756 -6.488 5.130 1.00 92.88 91 LEU A O 1
ATOM 701 N N . TYR A 1 92 ? 5.925 -5.194 5.429 1.00 88.31 92 TYR A N 1
ATOM 702 C CA . TYR A 1 92 ? 6.636 -4.042 6.004 1.00 88.31 92 TYR A CA 1
ATOM 703 C C . TYR A 1 92 ? 6.929 -4.213 7.498 1.00 88.31 92 TYR A C 1
ATOM 705 O O . TYR A 1 92 ? 6.015 -4.658 8.230 1.00 88.31 92 TYR A O 1
#

Secondary structure (DSSP, 8-state):
-PPPHHHHHHHHHHTTSEEEGGGTSS-TTT--HHHHHHHHHHHHHHHHTTS-EEEEEEETTT--EEEEEE-TT--HHHHHHHTT-SEEEEE-

Mean predicted aligned error: 4.18 Å

pLDDT: mean 89.63, std 8.0, range [46.94, 97.31]